Protein AF-A0A0A0JWV3-F1 (afdb_monomer_lite)

Organism: NCBI:txid1385519

Secondary structure (DSSP, 8-state):
--HHHHHHHHHHHHHHHHT--TTT-HHHHHHHHHHHHHHHHHHHHHSSSPPPS-HHHHHHHHHHHHTTS--STTTTS------------

Structure (mmCIF, N/CA/C/O backbone):
data_AF-A0A0A0JWV3-F1
#
_entry.id   AF-A0A0A0JWV3-F1
#
loop_
_atom_site.group_PDB
_atom_site.id
_atom_site.type_symbol
_atom_site.label_atom_id
_atom_site.label_alt_id
_atom_site.label_comp_id
_atom_site.label_asym_id
_atom_site.label_entity_id
_atom_site.label_seq_id
_atom_site.pdbx_PDB_ins_code
_atom_site.Cartn_x
_atom_site.Cartn_y
_atom_site.Cartn_z
_atom_site.occupancy
_atom_site.B_iso_or_equiv
_atom_site.auth_seq_id
_atom_site.auth_comp_id
_atom_site.auth_asym_id
_atom_site.auth_atom_id
_atom_site.pdbx_PDB_model_num
ATOM 1 N N . MET A 1 1 ? 1.244 -4.264 -19.234 1.00 55.72 1 MET A N 1
ATOM 2 C CA . MET A 1 1 ? 0.440 -4.160 -17.998 1.00 55.72 1 MET A CA 1
ATOM 3 C C . MET A 1 1 ? 1.208 -3.301 -17.013 1.00 55.72 1 MET A C 1
ATOM 5 O O . MET A 1 1 ? 2.423 -3.241 -17.121 1.00 55.72 1 MET A O 1
ATOM 9 N N . ASP A 1 2 ? 0.507 -2.588 -16.144 1.00 74.69 2 ASP A N 1
ATOM 10 C CA . ASP A 1 2 ? 1.084 -1.653 -15.178 1.00 74.69 2 ASP A CA 1
ATOM 11 C C . ASP A 1 2 ? 1.287 -2.364 -13.826 1.00 74.69 2 ASP A C 1
ATOM 13 O O . ASP A 1 2 ? 0.351 -3.002 -13.332 1.00 74.69 2 ASP A O 1
ATOM 17 N N . ALA A 1 3 ? 2.497 -2.284 -13.258 1.00 73.19 3 ALA A N 1
ATOM 18 C CA . ALA A 1 3 ? 2.834 -2.882 -11.963 1.00 73.19 3 ALA A CA 1
ATOM 19 C C . ALA A 1 3 ? 1.879 -2.406 -10.868 1.00 73.19 3 ALA A C 1
ATOM 21 O O . ALA A 1 3 ? 1.331 -3.208 -10.117 1.00 73.19 3 ALA A O 1
ATOM 22 N N . VAL A 1 4 ? 1.602 -1.103 -10.850 1.00 73.94 4 VAL A N 1
ATOM 23 C CA . VAL A 1 4 ? 0.804 -0.442 -9.817 1.00 73.94 4 VAL A CA 1
ATOM 24 C C . VAL A 1 4 ? -0.622 -0.986 -9.798 1.00 73.94 4 VAL A C 1
ATOM 26 O O . VAL A 1 4 ? -1.130 -1.351 -8.744 1.00 73.94 4 VAL A O 1
ATOM 29 N N . ARG A 1 5 ? -1.257 -1.120 -10.967 1.00 75.88 5 ARG A N 1
ATOM 30 C CA . ARG A 1 5 ? -2.611 -1.696 -11.076 1.00 75.88 5 ARG A CA 1
ATOM 31 C C . ARG A 1 5 ? -2.669 -3.169 -10.688 1.00 75.88 5 ARG A C 1
ATOM 33 O O . ARG A 1 5 ? -3.692 -3.626 -10.188 1.00 75.88 5 ARG A O 1
ATOM 40 N N . THR A 1 6 ? -1.594 -3.909 -10.954 1.00 79.81 6 THR A N 1
ATOM 41 C CA . THR A 1 6 ? -1.507 -5.329 -10.590 1.00 79.81 6 THR A CA 1
ATOM 42 C C . THR A 1 6 ? -1.450 -5.465 -9.071 1.00 79.81 6 THR A C 1
ATOM 44 O O . THR A 1 6 ? -2.275 -6.161 -8.487 1.00 79.81 6 THR A O 1
ATOM 47 N N . ILE A 1 7 ? -0.564 -4.701 -8.432 1.00 80.69 7 ILE A N 1
ATOM 48 C CA . ILE A 1 7 ? -0.421 -4.658 -6.974 1.00 80.69 7 ILE A CA 1
ATOM 49 C C . ILE A 1 7 ? -1.708 -4.152 -6.311 1.00 80.69 7 ILE A C 1
ATOM 51 O O . ILE A 1 7 ? -2.146 -4.723 -5.321 1.00 80.69 7 ILE A O 1
ATOM 55 N N . GLU A 1 8 ? -2.372 -3.134 -6.866 1.00 82.06 8 GLU A N 1
ATOM 56 C CA . GLU A 1 8 ? -3.638 -2.620 -6.320 1.00 82.06 8 GLU A CA 1
ATOM 57 C C . GLU A 1 8 ? -4.713 -3.714 -6.245 1.00 82.06 8 GLU A C 1
ATOM 59 O O . GLU A 1 8 ? -5.394 -3.857 -5.224 1.00 82.06 8 GLU A O 1
ATOM 64 N N . ALA A 1 9 ? -4.873 -4.495 -7.317 1.00 81.12 9 ALA A N 1
ATOM 65 C CA . ALA A 1 9 ? -5.831 -5.595 -7.347 1.00 81.12 9 ALA A CA 1
ATOM 66 C C . ALA A 1 9 ? -5.483 -6.669 -6.304 1.00 81.12 9 ALA A C 1
ATOM 68 O O . ALA A 1 9 ? -6.373 -7.158 -5.604 1.00 81.12 9 ALA A O 1
ATOM 69 N N . GLU A 1 10 ? -4.195 -6.984 -6.167 1.00 83.00 10 GLU A N 1
ATOM 70 C CA . GLU A 1 10 ? -3.688 -7.953 -5.197 1.00 83.00 10 GLU A CA 1
ATOM 71 C C . GLU A 1 10 ? -3.812 -7.483 -3.745 1.00 83.00 10 GLU A C 1
ATOM 73 O O . GLU A 1 10 ? -4.061 -8.308 -2.878 1.00 83.00 10 GLU A O 1
ATOM 78 N N . VAL A 1 11 ? -3.697 -6.182 -3.462 1.00 82.94 11 VAL A N 1
ATOM 79 C CA . VAL A 1 11 ? -3.857 -5.608 -2.115 1.00 82.94 11 VAL A CA 1
ATOM 80 C C . VAL A 1 11 ? -5.331 -5.507 -1.721 1.00 82.94 11 VAL A C 1
ATOM 82 O O . VAL A 1 11 ? -5.700 -5.774 -0.574 1.00 82.94 11 VAL A O 1
ATOM 85 N N . ARG A 1 12 ? -6.211 -5.131 -2.657 1.00 80.88 12 ARG A N 1
ATOM 86 C CA . ARG A 1 12 ? -7.646 -4.975 -2.366 1.00 80.88 12 ARG A CA 1
ATOM 87 C C . ARG A 1 12 ? -8.331 -6.291 -2.033 1.00 80.88 12 ARG A C 1
ATOM 89 O O . ARG A 1 12 ? -9.285 -6.293 -1.255 1.00 80.88 12 ARG A O 1
ATOM 96 N N . GLU A 1 13 ? -7.875 -7.395 -2.610 1.00 84.12 13 GLU A N 1
ATOM 97 C CA . GLU A 1 13 ? -8.515 -8.692 -2.416 1.00 84.12 13 GLU A CA 1
ATOM 98 C C . GLU A 1 13 ? -8.399 -9.218 -0.966 1.00 84.12 13 GLU A C 1
ATOM 100 O O . GLU A 1 13 ? -9.439 -9.487 -0.358 1.00 84.12 13 GLU A O 1
ATOM 105 N N . PRO A 1 14 ? -7.210 -9.270 -0.330 1.00 79.56 14 PRO A N 1
ATOM 106 C CA . PRO A 1 14 ? -7.052 -9.597 1.085 1.00 79.56 14 PRO A CA 1
ATOM 107 C C . PRO A 1 14 ? -7.833 -8.678 2.018 1.00 79.56 14 PRO A C 1
ATOM 109 O O . PRO A 1 14 ? -8.389 -9.159 3.004 1.00 79.56 14 PRO A O 1
ATOM 112 N N . ILE A 1 15 ? -7.904 -7.379 1.715 1.00 79.50 15 ILE A N 1
ATOM 113 C CA . ILE A 1 15 ? -8.624 -6.397 2.538 1.00 79.50 15 ILE A CA 1
ATOM 114 C C . ILE A 1 15 ? -10.123 -6.689 2.515 1.00 79.50 15 ILE A C 1
ATOM 116 O O . ILE A 1 15 ? -10.733 -6.826 3.575 1.00 79.50 15 ILE A O 1
ATOM 120 N N . ARG A 1 16 ? -10.701 -6.876 1.319 1.00 79.69 16 ARG A N 1
ATOM 121 C CA . ARG A 1 16 ? -12.112 -7.264 1.165 1.00 79.69 16 ARG A CA 1
ATOM 122 C C . ARG A 1 16 ? -12.407 -8.594 1.845 1.00 79.69 16 ARG A C 1
ATOM 124 O O . ARG A 1 16 ? -13.376 -8.689 2.590 1.00 79.69 16 ARG A O 1
ATOM 131 N N . ARG A 1 17 ? -11.565 -9.606 1.616 1.00 83.75 17 ARG A N 1
ATOM 132 C CA . ARG A 1 17 ? -11.747 -10.952 2.178 1.00 83.75 17 ARG A CA 1
ATOM 133 C C . ARG A 1 17 ? -11.659 -10.964 3.703 1.00 83.75 17 ARG A C 1
ATOM 135 O O . ARG A 1 17 ? -12.367 -11.730 4.344 1.00 83.75 17 ARG A O 1
ATOM 142 N N . SER A 1 18 ? -10.791 -10.131 4.272 1.00 79.75 18 SER A N 1
ATOM 143 C CA . SER A 1 18 ? -10.578 -10.056 5.721 1.00 79.75 18 SER A CA 1
ATOM 144 C C . SER A 1 18 ? -11.551 -9.103 6.422 1.00 79.75 18 SER A C 1
ATOM 146 O O . SER A 1 18 ? -11.561 -9.063 7.647 1.00 79.75 18 SER A O 1
ATOM 148 N N . GLY A 1 19 ? -12.346 -8.323 5.677 1.00 81.69 19 GLY A N 1
ATOM 149 C CA . GLY A 1 19 ? -13.214 -7.286 6.244 1.00 81.69 19 GLY A CA 1
ATOM 150 C C . GLY A 1 19 ? -12.444 -6.183 6.977 1.00 81.69 19 GLY A C 1
ATOM 151 O O . GLY A 1 19 ? -13.007 -5.527 7.851 1.00 81.69 19 GLY A O 1
ATOM 152 N N . LEU A 1 20 ? -11.155 -6.010 6.660 1.00 81.69 20 LEU A N 1
ATOM 153 C CA . LEU A 1 20 ? -10.301 -5.023 7.310 1.00 81.69 20 LEU A CA 1
ATOM 154 C C . LEU A 1 20 ? -10.666 -3.626 6.821 1.00 81.69 20 LEU A C 1
ATOM 156 O O . LEU A 1 20 ? -10.747 -3.375 5.619 1.00 81.69 20 LEU A O 1
ATOM 160 N N . ASP A 1 21 ? -10.851 -2.716 7.769 1.00 78.62 21 ASP A N 1
ATOM 161 C CA . ASP A 1 21 ? -11.125 -1.314 7.491 1.00 78.62 21 ASP A CA 1
ATOM 162 C C . ASP A 1 21 ? -9.841 -0.501 7.731 1.00 78.62 21 ASP A C 1
ATOM 164 O O . ASP A 1 21 ? -9.349 -0.475 8.860 1.00 78.62 21 ASP A O 1
ATOM 168 N N . PRO A 1 22 ? -9.285 0.181 6.716 1.00 80.62 22 PRO A N 1
ATOM 169 C CA . PRO A 1 22 ? -8.093 1.020 6.860 1.00 80.62 22 PRO A CA 1
ATOM 170 C C . 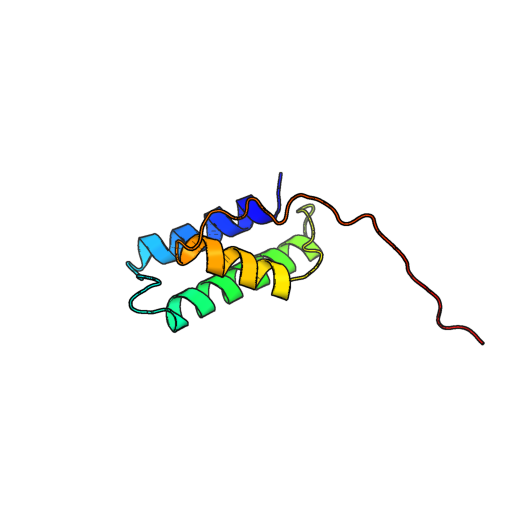PRO A 1 22 ? -8.229 2.119 7.918 1.00 80.62 22 PRO A C 1
ATOM 172 O O . PRO A 1 22 ? -7.226 2.514 8.514 1.00 80.62 22 PRO A O 1
ATOM 175 N N . ALA A 1 23 ? -9.450 2.599 8.171 1.00 81.38 23 ALA A N 1
ATOM 176 C CA . ALA A 1 23 ? -9.720 3.602 9.192 1.00 81.38 23 ALA A CA 1
ATOM 177 C C . ALA A 1 23 ? -9.723 3.009 10.610 1.00 81.38 23 ALA A C 1
ATOM 179 O O . ALA A 1 23 ? -9.398 3.710 11.569 1.00 81.38 23 ALA A O 1
ATOM 180 N N . ARG A 1 24 ? -10.080 1.727 10.757 1.00 83.56 24 ARG A N 1
ATOM 181 C CA . ARG A 1 24 ? -10.176 1.048 12.063 1.00 83.56 24 ARG A CA 1
ATOM 182 C C . ARG A 1 24 ? -8.902 0.285 12.411 1.00 83.56 24 ARG A C 1
ATOM 184 O O . ARG A 1 24 ? -8.459 0.345 13.553 1.00 83.56 24 ARG A O 1
ATOM 191 N N . ASP A 1 25 ? -8.286 -0.353 11.419 1.00 87.12 25 ASP A N 1
ATOM 192 C CA . ASP A 1 25 ? -7.131 -1.242 11.558 1.00 87.12 25 ASP A CA 1
ATOM 193 C C . ASP A 1 25 ? -5.966 -0.844 10.624 1.00 87.12 25 ASP A C 1
ATOM 195 O O . ASP A 1 25 ? -5.475 -1.662 9.833 1.00 87.12 25 ASP A O 1
ATOM 199 N N . PRO A 1 26 ? -5.444 0.397 10.722 1.00 85.56 26 PRO A N 1
ATOM 200 C CA . PRO A 1 26 ? -4.429 0.910 9.799 1.00 85.56 26 PRO A CA 1
ATOM 201 C C . PRO A 1 26 ? -3.153 0.059 9.783 1.00 85.56 26 PRO A C 1
ATOM 203 O O . PRO A 1 26 ? -2.565 -0.171 8.731 1.00 85.56 26 PRO A O 1
ATOM 206 N N . LYS A 1 27 ? -2.744 -0.482 10.939 1.00 89.19 27 LYS A N 1
ATOM 207 C CA . LYS A 1 27 ? -1.554 -1.342 11.048 1.00 89.19 27 LYS A CA 1
ATOM 208 C C . LYS A 1 27 ? -1.715 -2.675 10.314 1.00 89.19 27 LYS A C 1
ATOM 210 O O . LYS A 1 27 ? -0.753 -3.157 9.721 1.00 89.19 27 LYS A O 1
ATOM 215 N N . ALA A 1 28 ? -2.904 -3.276 10.367 1.00 87.62 28 ALA A N 1
ATOM 216 C CA . ALA A 1 28 ? -3.174 -4.544 9.692 1.00 87.62 28 ALA A CA 1
ATOM 217 C C . ALA A 1 28 ? -3.192 -4.352 8.172 1.00 87.62 28 ALA A C 1
ATOM 219 O O . ALA A 1 28 ? -2.622 -5.149 7.431 1.00 87.62 28 ALA A O 1
ATOM 220 N N . VAL A 1 29 ? -3.774 -3.243 7.715 1.00 86.44 29 VAL A N 1
ATOM 221 C CA . VAL A 1 29 ? -3.793 -2.882 6.298 1.00 86.44 29 VAL A CA 1
ATOM 222 C C . VAL A 1 29 ? -2.392 -2.525 5.783 1.00 86.44 29 VAL A C 1
ATOM 224 O O . VAL A 1 29 ? -2.009 -3.003 4.721 1.00 86.44 29 VAL A O 1
ATOM 227 N N . GLN A 1 30 ? -1.580 -1.777 6.540 1.00 88.38 30 GLN A N 1
ATOM 228 C CA . GLN A 1 30 ? -0.180 -1.498 6.175 1.00 88.38 30 GLN A CA 1
ATOM 229 C C . GLN A 1 30 ? 0.655 -2.773 6.028 1.00 88.38 30 GLN A C 1
ATOM 231 O O . GLN A 1 30 ? 1.463 -2.877 5.108 1.00 88.38 30 GLN A O 1
ATOM 236 N N . ARG A 1 31 ? 0.446 -3.757 6.911 1.00 90.12 31 ARG A N 1
ATOM 237 C CA . ARG A 1 31 ? 1.093 -5.072 6.816 1.00 90.12 31 ARG A CA 1
ATOM 238 C C . ARG A 1 31 ? 0.735 -5.765 5.499 1.00 90.12 31 ARG A C 1
ATOM 240 O O . ARG A 1 31 ? 1.632 -6.191 4.791 1.00 90.12 31 ARG A O 1
ATOM 247 N N . LEU A 1 32 ? -0.552 -5.801 5.148 1.00 88.25 32 LEU A N 1
ATOM 248 C CA . LEU A 1 32 ? -1.016 -6.402 3.893 1.00 88.25 32 LEU A CA 1
ATOM 249 C C . LEU A 1 32 ? -0.457 -5.701 2.654 1.00 88.25 32 LEU A C 1
ATOM 251 O O . LEU A 1 32 ? -0.074 -6.370 1.700 1.00 88.25 32 LEU A O 1
ATOM 255 N N . VAL A 1 33 ? -0.400 -4.366 2.668 1.00 89.25 33 VAL A N 1
ATOM 256 C CA . VAL A 1 33 ? 0.213 -3.582 1.588 1.00 89.25 33 VAL A CA 1
ATOM 257 C C . VAL A 1 33 ? 1.676 -3.976 1.414 1.00 89.25 33 VAL A C 1
ATOM 259 O O . VAL A 1 33 ? 2.094 -4.299 0.307 1.00 89.25 33 VAL A O 1
ATOM 262 N N . LYS A 1 34 ? 2.435 -3.989 2.512 1.00 90.19 34 LYS A N 1
ATOM 263 C CA . LYS A 1 34 ? 3.850 -4.354 2.504 1.00 90.19 34 LYS A CA 1
ATOM 264 C C . LYS A 1 34 ? 4.077 -5.771 1.979 1.00 90.19 34 LYS A C 1
ATOM 266 O O . LYS A 1 34 ? 4.920 -5.969 1.110 1.00 90.19 34 LYS A O 1
ATOM 271 N N . ASP A 1 35 ? 3.307 -6.734 2.479 1.00 90.50 35 ASP A N 1
ATOM 272 C CA . ASP A 1 35 ? 3.431 -8.136 2.081 1.00 90.50 35 ASP A CA 1
ATOM 273 C C . ASP A 1 35 ? 3.142 -8.302 0.576 1.00 90.50 35 ASP A C 1
ATOM 275 O O . ASP A 1 35 ? 3.922 -8.927 -0.136 1.00 90.50 35 ASP A O 1
ATOM 279 N N . ALA A 1 36 ? 2.090 -7.661 0.054 1.00 88.38 36 ALA A N 1
ATOM 280 C CA . ALA A 1 36 ? 1.740 -7.730 -1.366 1.00 88.38 36 ALA A CA 1
ATOM 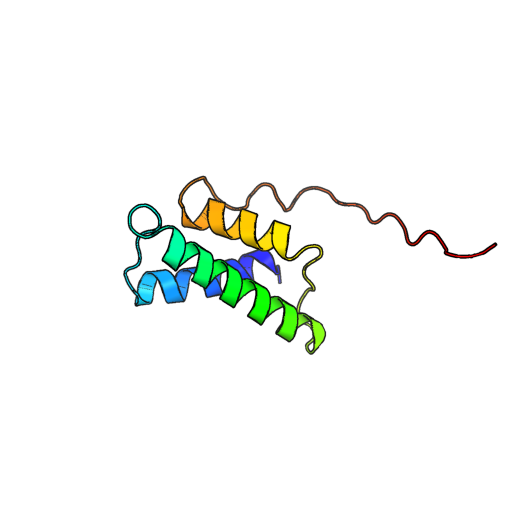281 C C . ALA A 1 36 ? 2.780 -7.064 -2.286 1.00 88.38 36 ALA A C 1
ATOM 283 O O . ALA A 1 36 ? 3.094 -7.594 -3.353 1.00 88.38 36 ALA A O 1
ATOM 284 N N . VAL A 1 37 ? 3.326 -5.909 -1.889 1.00 88.69 37 VAL A N 1
ATOM 285 C CA . VAL A 1 37 ? 4.365 -5.218 -2.669 1.00 88.69 37 VAL A CA 1
ATOM 286 C C . VAL A 1 37 ? 5.655 -6.044 -2.692 1.00 88.69 37 VAL A C 1
ATOM 288 O O . VAL A 1 37 ? 6.238 -6.213 -3.761 1.00 88.69 37 VAL A O 1
ATOM 291 N N . ALA A 1 38 ? 6.077 -6.599 -1.552 1.00 88.75 38 ALA A N 1
ATOM 292 C CA . ALA A 1 38 ? 7.264 -7.453 -1.469 1.00 88.75 38 ALA A CA 1
ATOM 293 C C . ALA A 1 38 ? 7.113 -8.735 -2.307 1.00 88.75 38 ALA A C 1
ATOM 295 O O . ALA A 1 38 ? 8.027 -9.126 -3.036 1.00 88.75 38 ALA A O 1
ATOM 296 N N . ASP A 1 39 ? 5.934 -9.352 -2.259 1.00 88.56 39 ASP A N 1
ATOM 297 C CA . ASP A 1 39 ? 5.597 -10.521 -3.065 1.00 88.56 39 ASP A CA 1
ATOM 298 C C . ASP A 1 39 ? 5.632 -10.212 -4.571 1.00 88.56 39 ASP A C 1
ATOM 300 O O . ASP A 1 39 ? 6.141 -11.014 -5.363 1.00 88.56 39 ASP A O 1
ATOM 304 N N . TYR A 1 40 ? 5.109 -9.052 -4.981 1.00 87.00 40 TYR A N 1
ATOM 305 C CA . TYR A 1 40 ? 5.182 -8.596 -6.367 1.00 87.00 40 TYR A CA 1
ATOM 306 C C . TYR A 1 40 ? 6.629 -8.343 -6.796 1.00 87.00 40 TYR A C 1
ATOM 308 O O . TYR A 1 40 ? 7.028 -8.805 -7.866 1.00 87.00 40 TYR A O 1
ATOM 316 N N . ASP A 1 41 ? 7.417 -7.645 -5.974 1.00 85.69 41 ASP A N 1
ATOM 317 C CA . ASP A 1 41 ? 8.8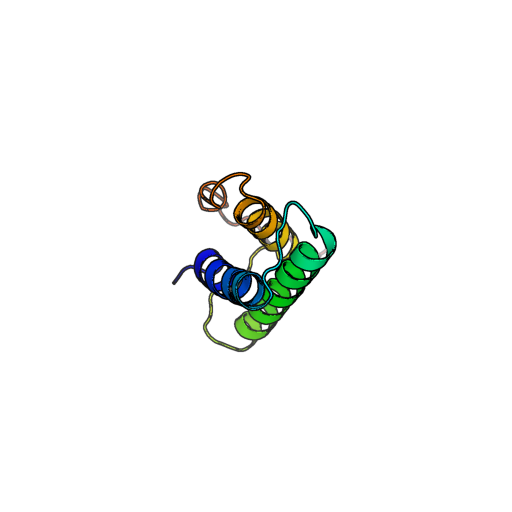17 -7.329 -6.264 1.00 85.69 41 ASP A CA 1
ATOM 318 C C . ASP A 1 41 ? 9.617 -8.611 -6.519 1.00 85.69 41 ASP A C 1
ATOM 320 O O . ASP A 1 41 ? 10.198 -8.776 -7.594 1.00 85.69 41 ASP A O 1
ATOM 324 N N . GLN A 1 42 ? 9.507 -9.593 -5.618 1.00 87.69 42 GLN A N 1
ATOM 325 C CA . GLN A 1 42 ? 10.148 -10.899 -5.770 1.00 87.69 42 GLN A CA 1
ATOM 326 C C . GLN A 1 42 ? 9.722 -11.604 -7.070 1.00 87.69 42 GLN A C 1
ATOM 328 O O . GLN A 1 42 ? 10.563 -12.150 -7.787 1.00 87.69 42 GLN A O 1
ATOM 333 N N . ARG A 1 43 ? 8.427 -11.588 -7.419 1.00 86.81 43 ARG A N 1
ATOM 334 C CA . ARG A 1 43 ? 7.945 -12.179 -8.683 1.00 86.81 43 ARG A CA 1
ATOM 335 C C . ARG A 1 43 ? 8.448 -11.421 -9.910 1.00 86.81 43 ARG A C 1
ATOM 337 O O . ARG A 1 43 ? 8.756 -12.056 -10.917 1.00 86.81 43 ARG A O 1
ATOM 344 N N . SER A 1 44 ? 8.568 -10.098 -9.826 1.00 84.69 44 SER A N 1
ATOM 345 C CA . SER A 1 44 ? 9.063 -9.254 -10.917 1.00 84.69 44 SER A CA 1
ATOM 346 C C . SER A 1 44 ? 10.548 -9.460 -11.213 1.00 84.69 44 SER A C 1
ATOM 348 O O . SER A 1 44 ? 10.963 -9.339 -12.361 1.00 84.69 44 SER A O 1
ATOM 350 N N . MET A 1 45 ? 11.332 -9.867 -10.213 1.00 82.38 45 MET A N 1
ATOM 351 C CA . MET A 1 45 ? 12.750 -10.201 -10.386 1.00 82.38 45 MET A CA 1
ATOM 352 C C . MET A 1 45 ? 12.972 -11.565 -11.057 1.00 82.38 45 MET A C 1
ATOM 354 O O . MET A 1 45 ? 14.030 -11.807 -11.637 1.00 82.38 45 MET A O 1
ATOM 358 N N . HIS A 1 46 ? 11.989 -12.467 -10.987 1.00 80.31 46 HIS A N 1
ATOM 359 C CA . HIS A 1 46 ? 12.096 -13.837 -11.503 1.00 80.31 46 HIS A CA 1
ATOM 360 C C . HIS A 1 46 ? 11.238 -14.113 -12.747 1.00 80.31 46 HIS A C 1
ATOM 362 O O . HIS A 1 46 ? 11.439 -15.127 -13.415 1.00 80.31 46 HIS A O 1
ATOM 368 N N . GLY A 1 47 ? 10.291 -13.234 -13.077 1.00 63.72 47 GLY A N 1
ATOM 369 C CA . GLY A 1 47 ? 9.375 -13.372 -14.208 1.00 63.72 47 GLY A CA 1
ATOM 370 C C . GLY A 1 47 ? 9.280 -12.082 -15.016 1.00 63.72 47 GLY A C 1
ATOM 371 O O . GLY A 1 47 ? 9.590 -11.013 -14.514 1.00 63.72 47 GLY A O 1
ATOM 372 N N . GLY A 1 48 ? 8.822 -12.165 -16.271 1.00 74.44 48 GLY A N 1
ATOM 373 C CA . GLY A 1 48 ? 8.676 -11.025 -17.197 1.00 74.44 48 GLY A CA 1
ATOM 374 C C . GLY A 1 48 ? 7.610 -9.985 -16.808 1.00 74.44 48 GLY A C 1
ATOM 375 O O . GLY A 1 48 ? 6.960 -9.410 -17.681 1.00 74.44 48 GLY A O 1
ATOM 376 N N . MET A 1 49 ? 7.382 -9.785 -15.511 1.00 78.75 49 MET A N 1
ATOM 377 C CA . MET A 1 49 ? 6.527 -8.746 -14.961 1.00 78.75 49 MET A C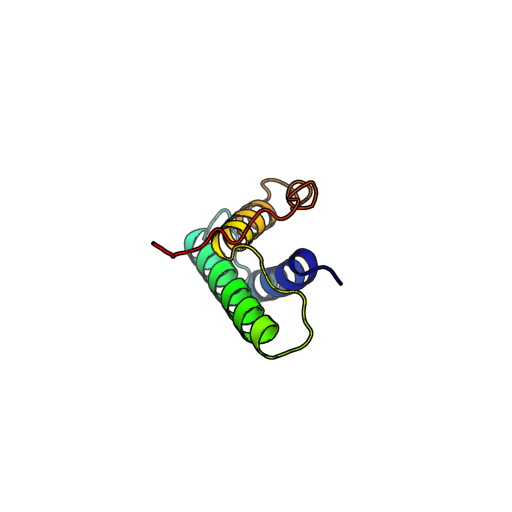A 1
ATOM 378 C C . MET A 1 49 ? 7.296 -7.417 -14.897 1.00 78.75 49 MET A C 1
ATOM 380 O O . MET A 1 49 ? 8.521 -7.407 -14.790 1.00 78.75 49 MET A O 1
ATOM 384 N N . PRO A 1 50 ? 6.598 -6.273 -14.960 1.00 79.00 50 PRO A N 1
ATOM 385 C CA . PRO A 1 50 ? 7.244 -4.978 -14.797 1.00 79.00 50 PRO A CA 1
ATOM 386 C C . PRO A 1 50 ? 7.874 -4.838 -13.405 1.00 79.00 50 PRO A C 1
ATOM 388 O O . PRO A 1 50 ? 7.209 -5.107 -12.408 1.00 79.00 50 PRO A O 1
ATOM 391 N N . VAL A 1 51 ? 9.125 -4.386 -13.348 1.00 79.31 51 VAL A N 1
ATOM 392 C CA . VAL A 1 51 ? 9.874 -4.179 -12.099 1.00 79.31 51 VAL A CA 1
ATOM 393 C C . VAL A 1 51 ? 9.412 -2.902 -11.398 1.00 79.31 51 VAL A C 1
ATOM 395 O O . VAL A 1 51 ? 9.100 -1.904 -12.057 1.00 79.31 51 VAL A O 1
ATOM 398 N N . LEU A 1 52 ? 9.384 -2.924 -10.065 1.00 78.62 52 LEU A N 1
ATOM 399 C CA . LEU A 1 52 ? 9.153 -1.731 -9.259 1.00 78.62 52 LEU A CA 1
ATOM 400 C C . LEU A 1 52 ? 10.430 -0.879 -9.188 1.00 78.62 52 LEU A C 1
ATOM 402 O O . LEU A 1 52 ? 11.476 -1.388 -8.794 1.00 78.62 52 LEU A O 1
ATOM 406 N N . PRO A 1 53 ? 10.378 0.415 -9.549 1.00 73.56 53 PRO A N 1
ATOM 407 C CA . PRO A 1 53 ? 11.548 1.286 -9.451 1.00 73.56 53 PRO A CA 1
ATOM 408 C C . PRO A 1 53 ? 11.921 1.598 -7.993 1.00 73.56 53 PRO A C 1
ATOM 410 O O . PRO A 1 53 ? 13.102 1.741 -7.690 1.00 73.56 53 PRO A O 1
ATOM 413 N N . ASP A 1 54 ? 10.925 1.684 -7.104 1.00 81.12 54 ASP A N 1
ATOM 414 C CA . ASP A 1 54 ? 11.092 1.874 -5.663 1.00 81.12 54 ASP A CA 1
ATOM 415 C C . ASP A 1 54 ? 9.934 1.189 -4.910 1.00 81.12 54 ASP A C 1
ATOM 417 O O . ASP A 1 54 ? 8.757 1.517 -5.084 1.00 81.12 54 ASP A O 1
ATOM 421 N N . VAL A 1 55 ? 10.283 0.213 -4.072 1.00 82.19 55 VAL A N 1
ATOM 422 C CA . VAL A 1 55 ? 9.351 -0.577 -3.251 1.00 82.19 55 VAL A CA 1
ATOM 423 C C . VAL A 1 55 ? 8.680 0.287 -2.177 1.00 82.19 55 VAL A C 1
ATOM 425 O O . VAL A 1 55 ? 7.481 0.166 -1.944 1.00 82.19 55 VAL A O 1
ATOM 428 N N . THR A 1 56 ? 9.423 1.206 -1.555 1.00 82.19 56 THR A N 1
ATOM 429 C CA . THR A 1 56 ? 8.910 2.085 -0.489 1.00 82.19 56 THR A CA 1
ATOM 430 C C . THR A 1 56 ? 7.909 3.087 -1.051 1.00 82.19 56 THR A C 1
ATOM 432 O O . THR A 1 56 ? 6.876 3.378 -0.442 1.00 82.19 56 THR A O 1
ATOM 435 N N . GLU A 1 57 ? 8.201 3.607 -2.241 1.00 81.81 57 GLU A N 1
ATOM 436 C CA . GLU A 1 57 ? 7.297 4.489 -2.968 1.00 81.81 57 GLU A CA 1
ATOM 437 C C . GLU A 1 57 ? 5.996 3.770 -3.347 1.00 81.81 57 GLU A C 1
ATOM 439 O O . GLU A 1 57 ? 4.905 4.299 -3.120 1.00 81.81 57 GLU A O 1
ATOM 444 N N . ALA A 1 58 ? 6.103 2.531 -3.838 1.00 83.50 58 ALA A N 1
ATOM 445 C CA . ALA A 1 58 ? 4.952 1.695 -4.159 1.00 83.50 58 ALA A CA 1
ATOM 446 C C . ALA A 1 58 ? 4.085 1.392 -2.923 1.00 83.50 58 ALA A C 1
ATOM 448 O O . ALA A 1 58 ? 2.862 1.528 -2.993 1.00 83.50 58 ALA A O 1
ATOM 449 N N . GLU A 1 59 ? 4.690 1.051 -1.781 1.00 86.62 59 GLU A N 1
ATOM 450 C CA . GLU A 1 59 ? 3.975 0.826 -0.516 1.00 86.62 59 GLU A CA 1
ATOM 451 C C . GLU A 1 59 ? 3.172 2.058 -0.081 1.00 86.62 59 GLU A C 1
ATOM 453 O O . GLU A 1 59 ? 1.978 1.956 0.213 1.00 86.62 59 GLU A O 1
ATOM 458 N N . LYS A 1 60 ? 3.804 3.239 -0.075 1.00 83.44 60 LYS A N 1
ATOM 459 C CA . LYS A 1 60 ? 3.143 4.495 0.304 1.00 83.44 60 LYS A CA 1
ATOM 460 C C . LYS A 1 60 ? 1.957 4.795 -0.607 1.00 83.44 60 LYS A C 1
ATOM 462 O O . LYS A 1 60 ? 0.873 5.142 -0.144 1.00 83.44 60 LYS A O 1
ATOM 467 N N . ALA A 1 61 ? 2.158 4.619 -1.904 1.00 81.69 61 ALA A N 1
ATOM 468 C CA . ALA A 1 61 ? 1.148 4.901 -2.901 1.00 81.69 61 ALA A CA 1
ATOM 469 C C . ALA A 1 61 ? -0.057 3.937 -2.790 1.00 81.69 61 ALA A C 1
ATOM 471 O O . ALA A 1 61 ? -1.213 4.355 -2.919 1.00 81.69 61 ALA A O 1
ATOM 472 N N . MET A 1 62 ? 0.196 2.656 -2.495 1.00 82.94 62 MET A N 1
ATOM 473 C CA . MET A 1 62 ? -0.849 1.665 -2.212 1.00 82.94 62 MET A CA 1
ATOM 474 C C . MET A 1 62 ? -1.625 1.998 -0.940 1.00 82.94 62 MET A C 1
ATOM 476 O O . MET A 1 62 ? -2.856 1.934 -0.939 1.00 82.94 62 MET A O 1
ATOM 480 N N . TRP A 1 63 ? -0.924 2.390 0.126 1.00 84.88 63 TRP A N 1
ATOM 481 C CA . TRP A 1 63 ? -1.545 2.826 1.372 1.00 84.88 63 TRP A CA 1
ATOM 482 C C . TRP A 1 63 ? -2.511 3.996 1.147 1.00 84.88 63 TRP A C 1
ATOM 484 O O . TRP A 1 63 ? -3.667 3.908 1.562 1.00 84.88 63 TRP A O 1
ATOM 494 N N . ASP A 1 64 ? -2.085 5.038 0.429 1.00 82.50 64 ASP A N 1
ATOM 495 C CA . ASP A 1 64 ? -2.916 6.218 0.157 1.00 82.50 64 ASP A CA 1
ATOM 496 C C . ASP A 1 64 ? -4.197 5.854 -0.620 1.00 82.50 64 ASP A C 1
ATOM 498 O O . ASP A 1 64 ? -5.286 6.346 -0.314 1.00 82.50 64 ASP A O 1
ATOM 502 N N . THR A 1 65 ? -4.107 4.918 -1.573 1.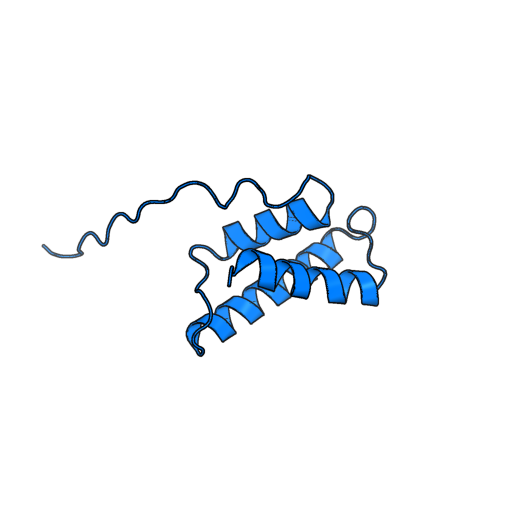00 80.12 65 THR A N 1
ATOM 503 C CA . THR A 1 65 ? -5.286 4.438 -2.317 1.00 80.12 65 THR A CA 1
ATOM 504 C C . THR A 1 65 ? -6.242 3.625 -1.466 1.00 80.12 65 THR A C 1
ATOM 506 O O . THR A 1 65 ? -7.459 3.774 -1.583 1.00 80.12 65 THR A O 1
ATOM 509 N N . VAL A 1 66 ? -5.710 2.742 -0.631 1.00 78.81 66 VAL A N 1
ATOM 510 C CA . VAL A 1 66 ? -6.518 1.854 0.200 1.00 78.81 66 VAL A CA 1
ATOM 511 C C . VAL A 1 66 ? -7.187 2.619 1.338 1.00 78.81 66 VAL A C 1
ATOM 513 O O . VAL A 1 66 ? -8.362 2.393 1.604 1.00 78.81 66 VAL A O 1
ATOM 516 N N . ALA A 1 67 ? -6.478 3.557 1.965 1.00 78.75 67 ALA A N 1
ATOM 517 C CA . ALA A 1 67 ? -7.002 4.400 3.036 1.00 78.75 67 ALA A CA 1
ATOM 518 C C . ALA A 1 67 ? -8.045 5.430 2.558 1.00 78.75 67 ALA A C 1
ATOM 520 O O . ALA A 1 67 ? -8.555 6.207 3.362 1.00 78.75 67 ALA A O 1
ATOM 521 N N . GLY A 1 68 ? -8.374 5.450 1.261 1.00 70.12 68 GLY A N 1
ATOM 522 C CA . GLY A 1 68 ? -9.363 6.366 0.698 1.00 70.12 68 GLY A CA 1
ATOM 523 C C . GLY A 1 68 ? -8.857 7.800 0.523 1.00 70.12 68 GLY A C 1
ATOM 524 O O . GLY A 1 68 ? -9.666 8.687 0.265 1.00 70.12 68 GLY A O 1
ATOM 525 N N . LEU A 1 69 ? -7.539 8.039 0.598 1.00 58.91 69 LEU A N 1
ATOM 526 C CA . LEU A 1 69 ? -6.908 9.348 0.354 1.00 58.91 69 LEU A CA 1
ATOM 527 C C . LEU A 1 69 ? -6.798 9.700 -1.144 1.00 58.91 69 LEU A C 1
ATOM 529 O O . LEU A 1 69 ? -6.211 10.714 -1.515 1.00 58.91 69 LEU A O 1
ATOM 533 N N . GLY A 1 70 ? -7.429 8.903 -2.005 1.00 56.16 70 GLY A N 1
ATOM 534 C CA . GLY A 1 70 ? -7.538 9.130 -3.439 1.00 56.16 70 GLY A CA 1
ATOM 535 C C . GLY A 1 70 ? -6.747 8.107 -4.256 1.00 56.16 70 GLY A C 1
ATOM 536 O O . GLY A 1 70 ? -5.808 7.489 -3.757 1.00 56.16 70 GLY A O 1
ATOM 537 N N . PRO A 1 71 ? -7.141 7.890 -5.521 1.00 52.16 71 PRO A N 1
ATOM 538 C CA . PRO A 1 71 ? -6.497 6.909 -6.376 1.00 52.16 71 PRO A CA 1
ATOM 539 C C . PRO A 1 71 ? -5.055 7.333 -6.658 1.00 52.16 71 PRO A C 1
ATOM 541 O O . PRO A 1 71 ? -4.775 8.516 -6.835 1.00 52.16 71 PRO A O 1
ATOM 544 N N . LEU A 1 72 ? -4.182 6.343 -6.797 1.00 54.44 72 LEU A N 1
ATOM 545 C CA . LEU A 1 72 ? -2.817 6.316 -7.346 1.00 54.44 72 LEU A CA 1
ATOM 546 C C . LEU A 1 72 ? -2.528 7.121 -8.645 1.00 54.44 72 LEU A C 1
ATOM 548 O O . LEU A 1 72 ? -1.513 6.903 -9.300 1.00 54.44 72 LEU A O 1
ATOM 552 N N . GLN A 1 73 ? -3.368 8.078 -9.041 1.00 50.84 73 GLN A N 1
ATOM 553 C CA . GLN A 1 73 ? -3.285 8.922 -10.239 1.00 50.84 73 GLN A CA 1
ATOM 554 C C . GLN A 1 73 ? -1.960 9.685 -10.411 1.00 50.84 73 GLN A C 1
ATOM 556 O O . GLN A 1 73 ? -1.619 10.050 -11.535 1.00 50.84 73 GLN A O 1
ATOM 561 N N . GLN A 1 74 ? -1.200 9.929 -9.342 1.00 49.12 74 GLN A N 1
ATOM 562 C CA . GLN A 1 74 ? -0.043 10.833 -9.378 1.00 49.12 74 GLN A CA 1
ATOM 563 C C . GLN A 1 74 ? 1.324 10.160 -9.577 1.00 49.12 74 GLN A C 1
ATOM 565 O O . GLN A 1 74 ? 2.271 10.855 -9.931 1.00 49.12 74 GLN A O 1
ATOM 570 N N . TYR A 1 75 ? 1.432 8.828 -9.478 1.00 47.88 75 TYR A N 1
ATOM 571 C CA . TYR A 1 75 ? 2.712 8.130 -9.700 1.00 47.88 75 TYR A CA 1
ATOM 572 C C . TYR A 1 75 ? 3.017 7.777 -11.162 1.00 47.88 75 TYR A C 1
ATOM 574 O O . TYR A 1 75 ? 4.119 7.343 -11.482 1.00 47.88 75 TYR A O 1
ATOM 582 N N . PHE A 1 76 ? 2.086 8.031 -12.087 1.00 48.47 76 PHE A N 1
ATOM 583 C CA . PHE A 1 76 ? 2.296 7.732 -13.509 1.00 48.47 76 PHE A CA 1
ATOM 584 C C . PHE A 1 76 ? 2.996 8.825 -14.310 1.00 48.47 76 PHE A C 1
ATOM 586 O O . PHE A 1 76 ? 3.281 8.632 -15.495 1.00 48.47 76 PHE A O 1
ATOM 593 N N . LYS A 1 77 ? 3.240 9.997 -13.719 1.00 49.06 77 LYS A N 1
ATOM 594 C CA . LYS A 1 77 ? 3.767 11.135 -14.468 1.00 49.06 77 LYS A CA 1
ATOM 595 C C . LYS A 1 77 ? 5.148 11.513 -13.947 1.00 49.06 77 LYS A C 1
ATOM 597 O O . LYS A 1 77 ? 5.278 12.298 -13.023 1.00 49.06 77 LYS A O 1
ATOM 602 N N . ILE A 1 78 ? 6.136 11.026 -14.703 1.00 41.28 78 ILE A N 1
ATOM 603 C CA . ILE A 1 78 ? 7.512 11.525 -14.838 1.00 41.28 78 ILE A CA 1
ATOM 604 C C . ILE A 1 78 ? 8.517 10.905 -13.856 1.00 41.28 78 ILE A C 1
ATOM 606 O O . ILE A 1 78 ? 8.713 11.417 -12.765 1.00 41.28 78 ILE A O 1
ATOM 610 N N . GLN A 1 79 ? 9.286 9.919 -14.334 1.00 46.25 79 GLN A N 1
ATOM 611 C CA . GLN A 1 79 ? 10.726 9.855 -14.049 1.00 46.25 79 GLN A CA 1
ATOM 612 C C . GLN A 1 79 ? 11.493 9.427 -15.316 1.00 46.25 79 GLN A C 1
ATOM 614 O O . GLN A 1 79 ? 11.464 8.255 -15.692 1.00 46.25 79 GLN A O 1
ATOM 619 N N . PRO A 1 80 ? 12.171 10.350 -16.027 1.00 43.09 80 PRO A N 1
ATOM 620 C CA . PRO A 1 80 ? 13.179 9.973 -17.001 1.00 43.09 80 PRO A CA 1
ATOM 621 C C . PRO A 1 80 ? 14.434 9.511 -16.256 1.00 43.09 80 PRO A C 1
ATOM 623 O O . PRO A 1 80 ? 15.003 10.242 -15.446 1.00 43.09 80 PRO A O 1
ATOM 626 N N . SER A 1 81 ? 14.875 8.297 -16.578 1.00 52.72 81 SER A N 1
ATOM 627 C CA . SER A 1 81 ? 16.113 7.689 -16.101 1.00 52.72 81 SER A CA 1
ATOM 628 C C . SER A 1 81 ? 17.300 8.657 -16.162 1.00 52.72 81 SER A C 1
ATOM 630 O O . SER A 1 81 ? 17.663 9.129 -17.244 1.00 52.72 81 SER A O 1
ATOM 632 N N . ARG A 1 82 ? 17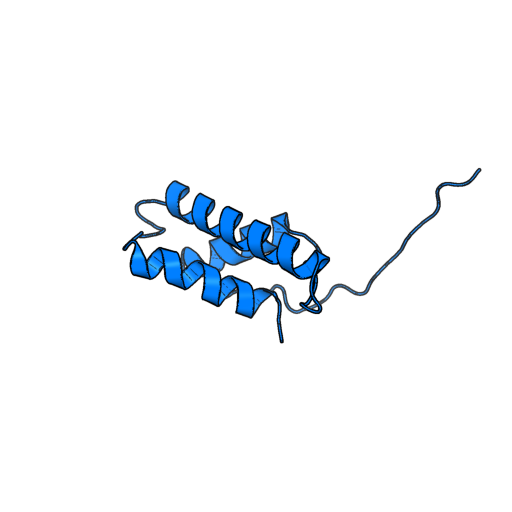.972 8.878 -15.035 1.00 50.94 82 ARG A N 1
ATOM 633 C CA . ARG A 1 82 ? 19.382 9.288 -14.964 1.00 50.94 82 ARG A CA 1
ATOM 634 C C . ARG A 1 82 ? 19.923 8.780 -13.630 1.00 50.94 82 ARG A C 1
ATOM 636 O O . ARG A 1 82 ? 19.266 8.959 -12.623 1.00 50.94 82 ARG A O 1
ATOM 643 N N . ARG A 1 83 ? 21.105 8.200 -13.498 1.00 48.00 83 ARG A N 1
ATOM 644 C CA . ARG A 1 83 ? 22.136 7.712 -14.412 1.00 48.00 83 ARG A CA 1
ATOM 645 C C . ARG A 1 83 ? 23.087 6.979 -13.466 1.00 48.00 83 ARG A C 1
ATOM 647 O O . ARG A 1 83 ? 23.520 7.558 -12.476 1.00 48.00 83 ARG A O 1
ATOM 654 N N . SER A 1 84 ? 23.408 5.737 -13.792 1.00 54.72 84 SER A N 1
ATOM 655 C CA . SER A 1 84 ? 24.611 5.050 -13.334 1.00 54.72 84 SER A CA 1
ATOM 656 C C . SER A 1 84 ? 25.827 5.974 -13.488 1.00 54.72 84 SER A C 1
ATOM 658 O O . SER A 1 84 ? 26.234 6.282 -14.608 1.00 54.72 84 SER A O 1
ATOM 660 N N . GLY A 1 85 ? 26.368 6.455 -12.375 1.00 47.00 85 GLY A N 1
ATOM 661 C CA . GLY A 1 85 ? 27.564 7.289 -12.334 1.00 47.00 85 GLY A CA 1
ATOM 662 C C . GLY A 1 85 ? 28.618 6.628 -11.465 1.00 47.00 85 GLY A C 1
ATOM 663 O O . GLY A 1 85 ? 28.689 6.905 -10.278 1.00 47.00 85 GLY A O 1
ATOM 664 N N . SER A 1 86 ? 29.345 5.703 -12.088 1.00 51.62 86 SER A N 1
ATOM 665 C CA . SER A 1 86 ? 30.711 5.259 -11.812 1.00 51.62 86 SER A CA 1
ATOM 666 C C . SER A 1 86 ? 31.309 5.519 -10.427 1.00 51.62 86 SER A C 1
ATOM 668 O O . SER A 1 86 ? 31.713 6.628 -10.089 1.00 51.62 86 SER A O 1
ATOM 670 N N . ARG A 1 87 ? 31.538 4.411 -9.717 1.00 54.38 87 ARG A N 1
ATOM 671 C CA . ARG A 1 87 ? 32.831 4.175 -9.068 1.00 54.38 87 ARG A CA 1
ATOM 672 C C . ARG A 1 87 ? 33.895 4.065 -10.160 1.00 54.38 87 ARG A C 1
ATOM 674 O O . ARG A 1 87 ? 33.800 3.139 -10.956 1.00 54.38 87 ARG A O 1
ATOM 681 N N . ASP A 1 88 ? 34.843 4.992 -10.198 1.00 48.88 88 ASP A N 1
ATOM 682 C CA . ASP A 1 88 ? 36.230 4.726 -10.605 1.00 48.88 88 ASP A CA 1
ATOM 683 C C . ASP A 1 88 ? 37.106 5.963 -10.360 1.00 48.88 88 ASP A C 1
ATOM 685 O O . ASP A 1 88 ? 36.721 7.066 -10.754 1.00 48.88 88 ASP A O 1
ATOM 689 N N . GLY A 1 89 ? 38.279 5.744 -9.750 1.00 46.72 89 GLY A N 1
ATOM 690 C CA . GLY A 1 89 ? 39.403 6.689 -9.676 1.00 46.72 89 GLY A CA 1
ATOM 691 C C . GLY A 1 89 ? 39.668 7.297 -8.311 1.00 46.72 89 GLY A C 1
ATOM 692 O O . GLY A 1 89 ? 39.314 8.482 -8.143 1.00 46.72 89 GLY A O 1
#

Radius of gyration: 15.03 Å; chains: 1; bounding box: 53×25×30 Å

Sequence (89 aa):
MDAVRTIEAEVREPIRRSGLDPARDPKAVQRLVKDAVADYDQRSMHGGMPVLPDVTEAEKAMWDTVAGLGPLQQYFKIQPSRRSGSRDG

Foldseek 3Di:
DDLLVVLLVQLVVCCVVVVPQCVVCVPVSLVSLLVSLVVSQVCVVVDVDDHDPDSVVSSVQSSCVRNVVDHSVPPPDDDDDDDPDDDDD

pLDDT: mean 74.38, std 14.6, range [41.28, 90.5]